Protein AF-E4UAX9-F1 (afdb_monomer)

Sequence (80 aa):
MGGSKADGIVTFGYQSDIFTAKLIPEQLEVTKQSAIKRCQLWGYKNAEPFTGLTSQCENRNQDGYCIESSTKINFQCYDK

Solvent-accessible surface area (backbone atoms only — not comparable to full-atom values): 4439 Å² total; per-residue (Å²): 116,54,64,42,80,89,79,31,34,38,35,46,67,48,78,32,37,77,83,49,58,80,50,54,72,65,49,48,55,55,49,49,55,53,43,24,56,53,23,42,78,73,62,20,73,35,48,45,82,43,68,76,78,42,74,42,74,76,38,61,49,97,88,66,49,67,46,29,30,42,34,38,40,34,28,35,41,44,70,116

Organism: Liberibacter solanacearum (strain CLso-ZC1) (NCBI:txid658172)

Nearest PDB structures (foldseek):
  7bgl-assembly1_1  TM=7.496E-01  e=2.433E-03  Salmonella enterica subsp. enterica serovar Typhimurium str. LT2
  7b5h-assembly1_AK  TM=6.471E-01  e=3.036E+00  Nostoc sp. PCC 7120 = FACHB-418
  3ueb-assembly2_C  TM=3.219E-01  e=4.433E+00  Thermococcus onnurineus NA1

Foldseek 3Di:
DDADLVQQKDKDKDKDFPVRPVVVVVVVVVVLVVSQVVLVVSVFRHKAWDDDWDKAQPDADPVGHRGMIMIMIMIGGDDD

InterPro domains:
  IPR025731 YecR-like lipoprotein [PF13992] (2-77)

Radius of gyration: 14.45 Å; Cα contacts (8 Å, |Δi|>4): 142; chains: 1; bounding box: 36×18×40 Å

Mean predicted aligned error: 7.28 Å

pLDDT: mean 78.13, std 9.69, range [54.97, 90.62]

Secondary structure (DSSP, 8-state):
-EEETTTTEEEEEEEEETTTGGGHHHHHHHHHHHHHHHHHHTT-SEEEE-S--EEEEEEE-TTS-EEEEEEEEEEEEE--

Structure (mmCIF, N/CA/C/O backbone):
data_AF-E4UAX9-F1
#
_entry.id   AF-E4UAX9-F1
#
loop_
_atom_site.group_PDB
_atom_site.id
_atom_site.type_symbol
_atom_site.label_atom_id
_atom_site.label_alt_id
_atom_site.label_comp_id
_atom_site.label_asym_id
_atom_site.label_entity_id
_atom_site.label_seq_id
_atom_site.pdbx_PDB_ins_code
_atom_site.Cartn_x
_atom_site.Cartn_y
_atom_site.Cartn_z
_atom_site.occupancy
_atom_site.B_iso_or_equiv
_atom_site.auth_seq_id
_atom_site.auth_comp_id
_atom_site.auth_asym_id
_atom_site.auth_atom_id
_atom_site.pdbx_PDB_model_num
ATOM 1 N N . MET A 1 1 ? -6.972 2.478 -6.495 1.00 55.66 1 MET A N 1
ATOM 2 C CA . MET A 1 1 ? -7.183 2.058 -5.091 1.00 55.66 1 MET A CA 1
ATOM 3 C C . MET A 1 1 ? -8.345 1.086 -5.063 1.00 55.66 1 MET A C 1
ATOM 5 O O . MET A 1 1 ? -9.429 1.453 -5.501 1.00 55.66 1 MET A O 1
ATOM 9 N N . GLY A 1 2 ? -8.098 -0.147 -4.633 1.00 58.84 2 GLY A N 1
ATOM 10 C CA . GLY A 1 2 ? -9.121 -1.177 -4.442 1.00 58.84 2 GLY A CA 1
ATOM 11 C C . GLY A 1 2 ? -9.311 -1.454 -2.954 1.00 58.84 2 GLY A C 1
ATOM 12 O O . GLY A 1 2 ? -8.528 -0.986 -2.132 1.00 58.84 2 GLY A O 1
ATOM 13 N N . GLY A 1 3 ? -10.347 -2.191 -2.582 1.00 60.22 3 GLY A N 1
ATOM 14 C CA . GLY A 1 3 ? -10.487 -2.644 -1.205 1.00 60.22 3 GLY A CA 1
ATOM 15 C C . GLY A 1 3 ? -11.758 -3.445 -1.000 1.00 60.22 3 GLY A C 1
ATOM 16 O O . GLY A 1 3 ? -12.799 -3.109 -1.564 1.00 60.22 3 GLY A O 1
ATOM 17 N N . SER A 1 4 ? -11.661 -4.495 -0.195 1.00 66.81 4 SER A N 1
ATOM 18 C CA . SER A 1 4 ? -12.800 -5.309 0.202 1.00 66.81 4 SER A CA 1
ATOM 19 C C . SER A 1 4 ? -13.199 -4.924 1.618 1.00 66.81 4 SER A C 1
ATOM 21 O O . SER A 1 4 ? -12.457 -5.159 2.570 1.00 66.81 4 SER A O 1
ATOM 23 N N . LYS A 1 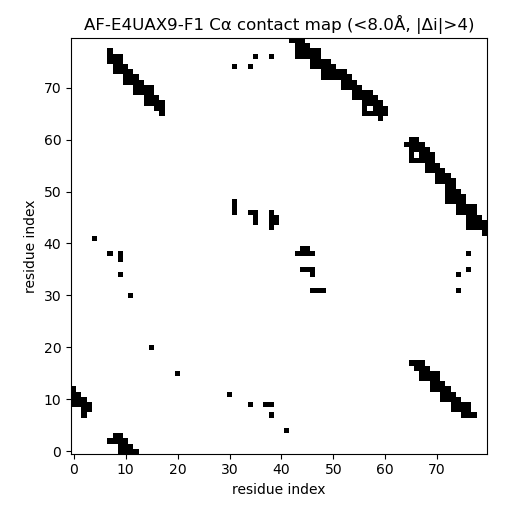5 ? -14.384 -4.321 1.762 1.00 63.47 5 LYS A N 1
ATOM 24 C CA . LYS A 1 5 ? -14.955 -4.004 3.079 1.00 63.47 5 LYS A CA 1
ATOM 25 C C . LYS A 1 5 ? -15.291 -5.276 3.865 1.00 63.47 5 LYS A C 1
ATOM 27 O O . LYS A 1 5 ? -15.239 -5.245 5.088 1.00 63.47 5 LYS A O 1
ATOM 32 N N . ALA A 1 6 ? -15.635 -6.367 3.175 1.00 66.19 6 ALA A N 1
ATOM 33 C CA . ALA A 1 6 ? -15.939 -7.650 3.805 1.00 66.19 6 ALA A CA 1
ATOM 34 C C . ALA A 1 6 ? -14.690 -8.269 4.454 1.00 66.19 6 ALA A C 1
ATOM 36 O O . ALA A 1 6 ? -14.772 -8.743 5.583 1.00 66.19 6 ALA A O 1
ATOM 37 N N . ASP A 1 7 ? -13.540 -8.172 3.779 1.00 67.56 7 ASP A N 1
ATOM 38 C CA . ASP A 1 7 ? -12.256 -8.694 4.271 1.00 67.56 7 ASP A CA 1
ATOM 39 C C . ASP A 1 7 ? -11.475 -7.670 5.115 1.00 67.56 7 ASP A C 1
ATOM 41 O O . ASP A 1 7 ? -10.466 -8.002 5.731 1.00 67.56 7 ASP A O 1
ATOM 45 N N . GLY A 1 8 ? -11.927 -6.410 5.147 1.00 77.06 8 GLY A N 1
ATOM 46 C CA . GLY A 1 8 ? -11.246 -5.316 5.837 1.00 77.06 8 GLY A CA 1
ATOM 47 C C . GLY A 1 8 ? -9.911 -4.947 5.192 1.00 77.06 8 GLY A C 1
ATOM 48 O O . GLY A 1 8 ? -8.990 -4.575 5.901 1.00 77.06 8 GLY A O 1
ATOM 49 N N . ILE A 1 9 ? -9.767 -5.059 3.869 1.00 82.31 9 ILE A N 1
ATOM 50 C CA . ILE A 1 9 ? -8.489 -4.827 3.175 1.00 82.31 9 ILE A CA 1
ATOM 51 C C . ILE A 1 9 ? -8.598 -3.615 2.250 1.00 82.31 9 ILE A C 1
ATOM 53 O O . ILE A 1 9 ? -9.558 -3.486 1.490 1.00 82.31 9 ILE A O 1
ATOM 57 N N . VAL A 1 10 ? -7.593 -2.739 2.275 1.00 83.88 10 VAL A N 1
ATOM 58 C CA . VAL A 1 10 ? -7.433 -1.590 1.378 1.00 83.88 10 VAL A CA 1
ATOM 59 C C . VAL A 1 10 ? -6.130 -1.732 0.596 1.00 83.88 10 VAL A C 1
ATOM 61 O O . VAL A 1 10 ? -5.050 -1.796 1.174 1.00 83.88 10 VAL A O 1
ATOM 64 N N . THR A 1 11 ? -6.220 -1.736 -0.731 1.00 83.12 11 THR A N 1
ATOM 65 C CA . THR A 1 11 ? -5.077 -1.884 -1.637 1.00 83.12 11 THR A CA 1
ATOM 66 C C . THR A 1 11 ? -4.763 -0.568 -2.338 1.00 83.12 11 THR A C 1
ATOM 68 O O . THR A 1 11 ? -5.577 -0.016 -3.095 1.00 83.12 11 THR A O 1
ATOM 71 N N . PHE A 1 12 ? -3.536 -0.099 -2.147 1.00 81.06 12 PHE A N 1
ATOM 72 C CA . PHE A 1 12 ? -2.951 1.028 -2.854 1.00 81.06 12 PHE A CA 1
ATOM 73 C C . PHE A 1 12 ? -1.958 0.508 -3.886 1.00 81.06 12 PHE A C 1
ATOM 75 O O . PHE A 1 12 ? -1.079 -0.282 -3.569 1.00 81.06 12 PHE A O 1
ATOM 82 N N . GLY A 1 13 ? -2.122 0.942 -5.132 1.00 78.44 13 GLY A N 1
ATOM 83 C CA . GLY A 1 13 ? -1.171 0.687 -6.206 1.00 78.44 13 GLY A CA 1
ATOM 84 C C . GLY A 1 13 ? -0.661 2.019 -6.727 1.00 78.44 13 GLY A C 1
ATOM 85 O O . GLY A 1 13 ? -1.477 2.915 -6.957 1.00 78.44 13 GLY A O 1
ATOM 86 N N . TYR A 1 14 ? 0.648 2.145 -6.895 1.00 78.69 14 TYR A N 1
ATOM 87 C CA . TYR A 1 14 ? 1.276 3.277 -7.566 1.00 78.69 14 TYR A CA 1
ATOM 88 C C . TYR A 1 14 ? 2.285 2.771 -8.591 1.00 78.69 14 TYR A C 1
ATOM 90 O O . TYR A 1 14 ? 2.943 1.751 -8.391 1.00 78.69 14 TYR A O 1
ATOM 98 N N . GLN A 1 15 ? 2.368 3.480 -9.710 1.00 79.25 15 GLN A N 1
ATOM 99 C CA . GLN A 1 15 ? 3.414 3.282 -10.702 1.00 79.25 15 GLN A CA 1
ATOM 100 C C . GLN A 1 15 ? 4.539 4.263 -10.397 1.00 79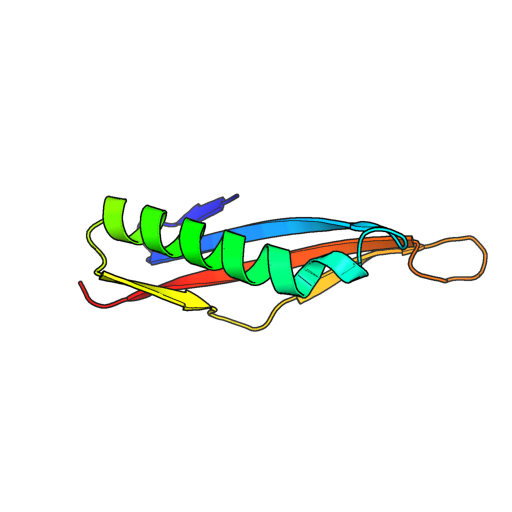.25 15 GLN A C 1
ATOM 102 O O . GLN A 1 15 ? 4.292 5.447 -10.171 1.00 79.25 15 GLN A O 1
ATOM 107 N N . SER A 1 16 ? 5.758 3.750 -10.365 1.00 78.06 16 SER A N 1
ATOM 108 C CA . SER A 1 16 ? 6.977 4.532 -10.240 1.00 78.06 16 SER A CA 1
ATOM 109 C C . SER A 1 16 ? 7.874 4.234 -11.427 1.00 78.06 16 SER A C 1
ATOM 111 O O . SER A 1 16 ? 8.128 3.072 -11.739 1.00 78.06 16 SER A O 1
ATOM 113 N N . ASP A 1 17 ? 8.382 5.275 -12.057 1.00 80.00 17 ASP A N 1
ATOM 114 C CA . ASP A 1 17 ? 9.453 5.190 -13.038 1.00 80.00 17 ASP A CA 1
ATOM 115 C C . ASP A 1 17 ? 10.828 5.377 -12.372 1.00 80.00 17 ASP A C 1
ATOM 117 O O . ASP A 1 17 ? 10.945 5.646 -11.171 1.00 80.00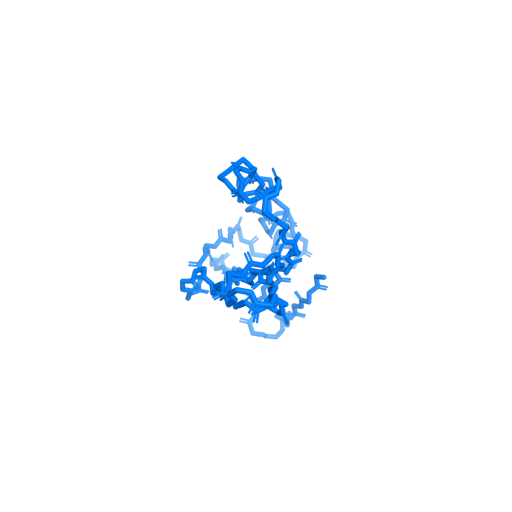 17 ASP A O 1
ATOM 121 N N . ILE A 1 18 ? 11.895 5.255 -13.160 1.00 73.50 18 ILE A N 1
ATOM 122 C CA . ILE A 1 18 ? 13.283 5.455 -12.701 1.00 73.50 18 ILE A CA 1
ATOM 123 C C . ILE A 1 18 ? 13.553 6.828 -12.064 1.00 73.50 18 ILE A C 1
ATOM 125 O O . ILE A 1 18 ? 14.516 6.962 -11.309 1.00 73.50 18 ILE A O 1
ATOM 129 N N . PHE A 1 19 ? 12.717 7.836 -12.320 1.00 71.19 19 PHE A N 1
ATOM 130 C CA . PHE A 1 19 ? 12.854 9.174 -11.743 1.00 71.19 19 PHE A CA 1
ATOM 131 C C . PHE A 1 19 ? 12.050 9.336 -10.444 1.00 71.19 19 PHE A C 1
ATOM 133 O O . PHE A 1 19 ? 12.485 10.032 -9.526 1.00 71.19 19 PHE A O 1
ATOM 140 N N . THR A 1 20 ? 10.902 8.664 -10.329 1.00 67.62 20 THR A N 1
ATOM 141 C CA . THR A 1 20 ? 9.984 8.766 -9.182 1.00 67.62 20 THR A CA 1
ATOM 142 C C . THR A 1 20 ? 10.170 7.670 -8.137 1.00 67.62 20 THR A C 1
ATOM 144 O O . THR A 1 20 ? 9.685 7.820 -7.015 1.00 67.62 20 THR A O 1
ATOM 147 N N . ALA A 1 21 ? 10.946 6.619 -8.425 1.00 63.12 21 ALA A N 1
ATOM 148 C CA . ALA A 1 21 ? 11.244 5.532 -7.486 1.00 6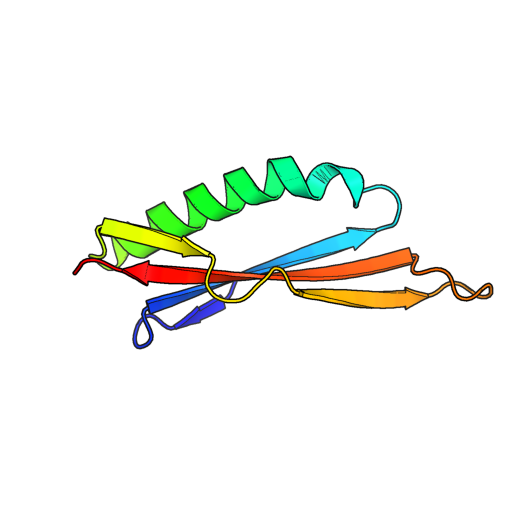3.12 21 ALA A CA 1
ATOM 149 C C . ALA A 1 21 ? 11.849 5.999 -6.141 1.00 63.12 21 ALA A C 1
ATOM 151 O O . ALA A 1 21 ? 11.810 5.273 -5.152 1.00 63.12 21 ALA A O 1
ATOM 152 N N . LYS A 1 22 ? 12.383 7.224 -6.054 1.00 54.97 22 LYS A N 1
ATOM 153 C CA . LYS A 1 22 ? 12.910 7.789 -4.801 1.00 54.97 22 LYS A CA 1
ATOM 154 C C . LYS A 1 22 ? 11.824 8.344 -3.859 1.00 54.97 22 LYS A C 1
ATOM 156 O O . LYS A 1 22 ? 12.091 8.492 -2.671 1.00 54.97 22 LYS A O 1
ATOM 161 N N . LEU A 1 23 ? 10.610 8.622 -4.354 1.00 58.91 23 LEU A N 1
ATOM 162 C CA . LEU A 1 23 ? 9.494 9.195 -3.575 1.00 58.91 23 LEU A CA 1
ATOM 163 C C . LEU A 1 23 ? 8.702 8.165 -2.748 1.00 58.91 23 LEU A C 1
ATOM 165 O O . LEU A 1 23 ? 7.809 8.532 -1.984 1.00 58.91 23 LEU A O 1
ATOM 169 N N . ILE A 1 24 ? 9.049 6.884 -2.864 1.00 64.56 24 ILE A N 1
ATOM 170 C CA . ILE A 1 24 ? 8.328 5.761 -2.255 1.00 64.56 24 ILE A CA 1
ATOM 171 C C . ILE A 1 24 ? 8.142 5.886 -0.723 1.00 64.56 24 ILE A C 1
ATOM 173 O O . ILE A 1 24 ? 7.035 5.612 -0.256 1.00 64.56 24 ILE A O 1
ATOM 177 N N . PRO A 1 25 ? 9.138 6.314 0.088 1.00 62.16 25 PRO A N 1
ATOM 178 C CA . PRO A 1 25 ? 8.979 6.361 1.547 1.00 62.16 25 PRO A CA 1
ATOM 179 C C . PRO A 1 25 ? 7.972 7.417 2.016 1.00 62.16 25 PRO A C 1
ATOM 181 O O . PRO A 1 25 ? 7.198 7.176 2.936 1.00 62.16 25 PRO A O 1
ATOM 184 N N . GLU A 1 26 ? 7.967 8.587 1.379 1.00 67.50 26 GLU A N 1
ATOM 185 C CA . GLU A 1 26 ? 7.057 9.678 1.740 1.00 67.50 26 GLU A CA 1
ATOM 186 C C . GLU A 1 26 ? 5.628 9.367 1.274 1.00 67.50 26 GLU A C 1
ATOM 188 O O . GLU A 1 26 ? 4.655 9.554 2.007 1.00 67.50 26 GLU A O 1
ATOM 193 N N . GLN A 1 27 ? 5.504 8.779 0.080 1.00 70.00 27 GLN A N 1
ATOM 194 C CA . GLN A 1 27 ? 4.227 8.309 -0.450 1.00 70.00 27 GLN A CA 1
ATOM 195 C C . GLN A 1 27 ? 3.627 7.186 0.398 1.00 70.00 27 GLN A C 1
ATOM 197 O O . GLN A 1 27 ? 2.408 7.159 0.576 1.00 70.00 27 GLN A O 1
ATOM 202 N N . LEU A 1 28 ? 4.461 6.310 0.971 1.00 73.62 28 LEU A N 1
ATOM 203 C CA . LEU A 1 28 ? 4.026 5.247 1.874 1.00 73.62 28 LEU A CA 1
ATOM 204 C C . LEU A 1 28 ? 3.248 5.810 3.070 1.00 73.62 28 LEU A C 1
ATOM 206 O O . LEU A 1 28 ? 2.136 5.350 3.342 1.00 73.62 28 LEU A O 1
ATOM 210 N N . GLU A 1 29 ? 3.786 6.831 3.740 1.00 77.00 29 GLU A N 1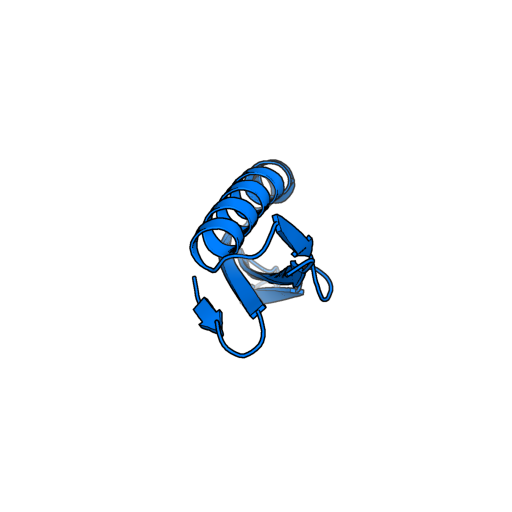
ATOM 211 C CA . GLU A 1 29 ? 3.143 7.437 4.911 1.00 77.00 29 GLU A CA 1
ATOM 212 C C . GLU A 1 29 ? 1.808 8.099 4.535 1.00 77.00 29 GLU A C 1
ATOM 214 O O . GLU A 1 29 ? 0.789 7.890 5.198 1.00 77.00 29 GLU A O 1
ATOM 219 N N . VAL A 1 30 ? 1.759 8.804 3.399 1.00 80.81 30 VAL A N 1
ATOM 220 C CA . VAL A 1 30 ? 0.514 9.395 2.876 1.00 80.81 30 VAL A CA 1
ATOM 221 C C . VAL A 1 30 ? -0.529 8.317 2.544 1.00 80.81 30 VAL A C 1
ATOM 223 O O . VAL A 1 30 ? -1.716 8.470 2.868 1.00 80.81 30 VAL A O 1
ATOM 226 N N . THR A 1 31 ? -0.118 7.196 1.941 1.00 79.81 31 THR A N 1
ATOM 227 C CA . THR A 1 31 ? -1.028 6.068 1.680 1.00 79.81 31 THR A CA 1
ATOM 228 C C . THR A 1 31 ? -1.517 5.400 2.957 1.00 79.81 31 THR A C 1
ATOM 230 O O . THR A 1 31 ? -2.700 5.074 3.037 1.00 79.81 31 THR A O 1
ATOM 233 N N . LYS A 1 32 ? -0.673 5.275 3.985 1.00 82.06 32 LYS A N 1
ATOM 234 C CA . LYS A 1 32 ? -1.070 4.743 5.294 1.00 82.06 32 LYS A CA 1
ATOM 235 C C . LYS A 1 32 ? -2.140 5.614 5.949 1.00 82.06 32 LYS A C 1
ATOM 237 O O . LYS A 1 32 ? -3.178 5.102 6.362 1.00 82.06 32 LYS A O 1
ATOM 242 N N . GLN A 1 33 ? -1.948 6.932 5.974 1.00 86.06 33 GLN A N 1
ATOM 243 C CA . GLN A 1 33 ? -2.949 7.868 6.502 1.00 86.06 33 GLN A CA 1
ATOM 244 C C . GLN A 1 33 ? -4.279 7.779 5.738 1.00 86.06 33 GLN A C 1
ATOM 246 O O . GLN A 1 33 ? -5.361 7.815 6.328 1.00 86.06 33 GLN A O 1
ATOM 251 N N . SER A 1 34 ? -4.210 7.606 4.416 1.00 87.06 34 SER A N 1
ATOM 252 C CA . SER A 1 34 ? -5.394 7.409 3.574 1.00 87.06 34 SER A CA 1
ATOM 253 C C . SER A 1 34 ? -6.098 6.077 3.861 1.00 87.06 34 SER A C 1
ATOM 255 O O . SER A 1 34 ? -7.330 6.030 3.896 1.00 87.06 34 SER A O 1
ATOM 257 N N . ALA A 1 35 ? -5.338 5.005 4.106 1.00 85.38 35 ALA A N 1
ATOM 258 C CA . ALA A 1 35 ? -5.864 3.700 4.494 1.00 85.38 35 ALA A CA 1
ATOM 259 C C . ALA A 1 35 ? -6.596 3.769 5.841 1.00 85.38 35 ALA A C 1
ATOM 261 O O . ALA A 1 35 ? -7.742 3.333 5.929 1.00 85.38 35 ALA A O 1
ATOM 262 N N . ILE A 1 36 ? -5.983 4.395 6.853 1.00 86.75 36 ILE A N 1
ATOM 263 C CA . ILE A 1 36 ? -6.572 4.584 8.188 1.00 86.75 36 ILE A CA 1
ATOM 264 C C . ILE A 1 36 ? -7.903 5.328 8.085 1.00 86.75 36 ILE A C 1
ATOM 266 O O . ILE A 1 36 ? -8.915 4.834 8.579 1.00 86.75 36 ILE A O 1
ATOM 270 N N . LYS A 1 37 ? -7.944 6.463 7.373 1.00 87.62 37 LYS A N 1
ATOM 271 C CA . LYS A 1 37 ? -9.190 7.222 7.164 1.00 87.62 37 LYS A CA 1
ATOM 272 C C . LYS A 1 37 ? -10.284 6.368 6.525 1.00 87.62 37 LYS A C 1
ATOM 274 O O . LYS A 1 37 ? -11.446 6.450 6.915 1.00 87.62 37 LYS A O 1
ATOM 279 N N . ARG A 1 38 ? -9.929 5.526 5.551 1.00 85.75 38 ARG A N 1
ATOM 280 C CA . ARG A 1 38 ? -10.892 4.645 4.880 1.00 85.75 38 ARG A CA 1
ATOM 281 C C . ARG A 1 38 ? -11.398 3.528 5.794 1.00 85.75 38 ARG A C 1
ATOM 283 O O . ARG A 1 38 ? -12.594 3.255 5.787 1.00 85.75 38 ARG A O 1
ATOM 290 N N . CYS A 1 39 ? -10.525 2.945 6.609 1.00 86.06 39 CYS A N 1
ATOM 291 C CA . CYS A 1 39 ? -10.898 1.966 7.629 1.00 86.06 39 CYS A CA 1
ATOM 292 C C . CYS A 1 39 ? -11.811 2.582 8.706 1.00 86.06 39 CYS A C 1
ATOM 294 O O . CYS A 1 39 ? -12.824 1.980 9.060 1.00 86.06 39 CYS A O 1
ATOM 296 N N . GLN A 1 40 ? -11.535 3.817 9.139 1.00 86.12 40 GLN A N 1
ATOM 297 C CA . GLN A 1 40 ? -12.380 4.570 10.075 1.00 86.12 40 GLN A CA 1
ATOM 298 C C . GLN A 1 40 ? -13.783 4.829 9.522 1.00 86.12 40 GLN A C 1
ATOM 300 O O . GLN A 1 40 ? -14.768 4.620 10.226 1.00 86.12 40 GLN A O 1
ATOM 305 N N . LEU A 1 41 ? -13.903 5.175 8.236 1.00 86.25 41 LEU A N 1
ATOM 306 C CA . LEU A 1 41 ? -15.206 5.292 7.562 1.00 86.25 41 LEU A CA 1
ATOM 307 C C . LEU A 1 41 ? -15.984 3.965 7.511 1.00 86.25 41 LEU A C 1
ATOM 309 O O . LEU A 1 41 ? -17.202 3.966 7.341 1.00 86.25 41 LEU A O 1
ATOM 313 N N . TRP A 1 42 ? -15.301 2.827 7.631 1.00 85.31 42 TRP A N 1
ATOM 314 C CA . TRP A 1 42 ? -15.924 1.504 7.695 1.00 85.31 42 TRP A CA 1
ATOM 315 C C . TRP A 1 42 ? -16.229 1.035 9.124 1.00 85.31 42 TRP A C 1
ATOM 317 O O . TRP A 1 42 ? -16.869 -0.007 9.272 1.00 85.31 42 TRP A O 1
ATOM 327 N N . GLY A 1 43 ? -15.831 1.804 10.142 1.00 83.69 43 GLY A N 1
ATOM 328 C CA . GLY A 1 43 ? -16.038 1.491 11.557 1.00 83.69 43 GLY A CA 1
ATOM 329 C C . GLY A 1 43 ? -14.878 0.753 12.232 1.00 83.69 43 GLY A C 1
ATOM 330 O O . GLY A 1 43 ? -15.052 0.277 13.345 1.00 83.69 43 GLY A O 1
ATOM 331 N N . TYR A 1 44 ? -13.717 0.643 11.584 1.00 84.44 44 TYR A N 1
ATOM 332 C CA . TYR A 1 44 ? -12.498 0.086 12.184 1.00 84.44 44 TYR A CA 1
ATOM 333 C C . TYR A 1 44 ? -11.659 1.202 12.811 1.00 84.44 44 TYR A C 1
ATOM 335 O O . TYR A 1 44 ? -11.634 2.314 12.282 1.00 84.44 44 TYR A O 1
ATOM 343 N N . LYS A 1 45 ? -10.928 0.937 13.898 1.00 81.25 45 LYS A N 1
ATOM 344 C CA . LYS A 1 45 ? -10.119 1.995 14.533 1.00 81.25 45 LYS A CA 1
ATOM 345 C C . LYS A 1 45 ? -8.857 2.331 13.748 1.00 81.25 45 LYS A C 1
ATOM 347 O O . LYS A 1 45 ? -8.510 3.508 13.650 1.00 81.25 45 LYS A O 1
ATOM 352 N N . ASN A 1 46 ? -8.183 1.319 13.198 1.00 81.94 46 ASN A N 1
ATOM 353 C CA . ASN A 1 46 ? -6.865 1.472 12.585 1.00 81.94 46 ASN A CA 1
ATOM 354 C C . ASN A 1 46 ? -6.678 0.593 11.343 1.00 81.94 46 ASN A C 1
ATOM 356 O O . ASN A 1 46 ? -7.492 -0.282 11.040 1.00 81.94 46 ASN A O 1
ATOM 360 N N . ALA A 1 47 ? -5.589 0.865 10.622 1.00 84.44 47 ALA A N 1
ATOM 361 C CA . ALA A 1 47 ? -5.141 0.108 9.463 1.00 84.44 47 ALA A CA 1
ATOM 362 C C . ALA A 1 47 ? -3.641 -0.174 9.583 1.00 84.44 47 ALA A C 1
ATOM 364 O O . ALA A 1 47 ? -2.854 0.746 9.813 1.00 84.44 47 ALA A O 1
ATOM 365 N N . GLU A 1 48 ? -3.249 -1.426 9.394 1.00 82.75 48 GLU A N 1
ATOM 366 C CA . GLU A 1 48 ? -1.854 -1.857 9.395 1.00 82.75 48 GLU A CA 1
ATOM 367 C C . GLU A 1 48 ? -1.478 -2.419 8.024 1.00 82.75 48 GLU A C 1
ATOM 369 O O . GLU A 1 48 ? -2.309 -3.056 7.378 1.00 82.75 48 GLU A O 1
ATOM 374 N N . PRO A 1 49 ? -0.254 -2.174 7.527 1.00 77.00 49 PRO A N 1
ATOM 375 C CA . PRO A 1 49 ? 0.198 -2.773 6.280 1.00 77.00 49 PRO A CA 1
ATOM 376 C C . PRO A 1 49 ? 0.222 -4.297 6.434 1.00 77.00 49 PRO A C 1
ATOM 378 O O . PRO A 1 49 ? 0.914 -4.839 7.294 1.00 77.00 49 PRO A O 1
ATOM 381 N N . PHE A 1 50 ? -0.549 -4.984 5.599 1.00 70.69 50 PHE A N 1
ATOM 382 C CA . PHE A 1 50 ? -0.699 -6.431 5.621 1.00 70.69 50 PHE A CA 1
ATOM 383 C C . PHE A 1 50 ? -0.139 -6.991 4.327 1.00 70.69 50 PHE A C 1
ATOM 385 O O . PHE A 1 50 ? -0.569 -6.592 3.256 1.00 70.69 50 PHE A O 1
ATOM 392 N N . THR A 1 51 ? 0.808 -7.917 4.447 1.00 59.56 51 THR A N 1
ATOM 393 C CA . THR A 1 51 ? 1.660 -8.437 3.372 1.00 59.56 51 THR A CA 1
ATOM 394 C C . THR A 1 51 ? 2.548 -7.379 2.700 1.00 59.56 51 THR A C 1
ATOM 396 O O . THR A 1 51 ? 2.118 -6.296 2.309 1.00 59.56 51 THR A O 1
ATOM 399 N N . GLY A 1 52 ? 3.843 -7.690 2.637 1.00 62.78 52 GLY A N 1
ATOM 400 C CA . GLY A 1 52 ? 4.911 -6.774 2.258 1.00 62.78 52 GLY A CA 1
ATOM 401 C C . GLY A 1 52 ? 4.682 -6.064 0.924 1.00 62.78 52 GLY A C 1
ATOM 402 O O . GLY A 1 52 ? 4.072 -6.592 -0.008 1.00 62.78 52 GLY A O 1
ATOM 403 N N . LEU A 1 53 ? 5.209 -4.844 0.853 1.00 70.38 53 LEU A N 1
ATOM 404 C CA . LEU A 1 53 ? 5.266 -4.009 -0.340 1.00 70.38 53 LEU A CA 1
ATOM 405 C C . LEU A 1 53 ? 5.728 -4.850 -1.540 1.00 70.38 53 LEU A C 1
ATOM 407 O O . LEU A 1 53 ? 6.859 -5.330 -1.577 1.00 70.38 53 LEU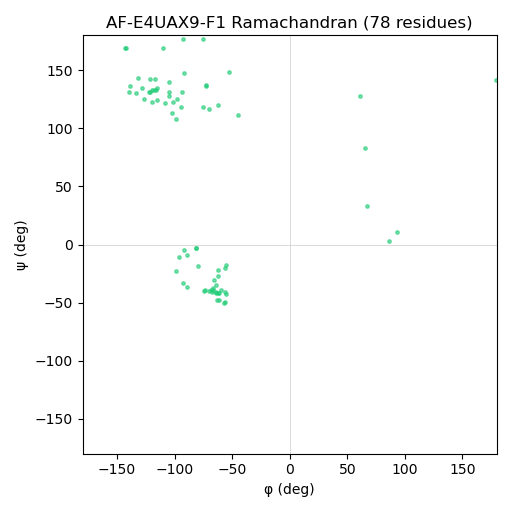 A O 1
ATOM 411 N N . THR A 1 54 ? 4.827 -5.074 -2.496 1.00 76.25 54 THR A N 1
ATOM 412 C CA . THR A 1 54 ? 5.112 -5.889 -3.679 1.00 76.25 54 THR A CA 1
ATOM 413 C C . THR A 1 54 ? 5.436 -4.949 -4.822 1.00 76.25 54 THR A C 1
ATOM 415 O O . THR A 1 54 ? 4.542 -4.266 -5.315 1.00 76.25 54 THR A O 1
ATOM 418 N N . SER A 1 55 ? 6.704 -4.897 -5.222 1.00 78.19 55 SER A N 1
ATOM 419 C CA . SER A 1 55 ? 7.148 -4.135 -6.389 1.00 78.19 55 SER A CA 1
ATOM 420 C C . SER A 1 55 ? 7.368 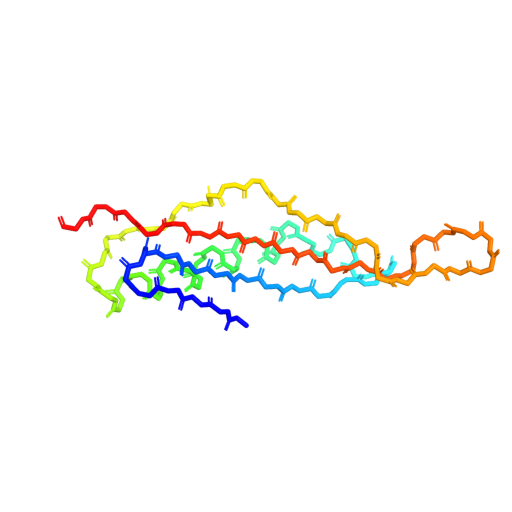-5.082 -7.563 1.00 78.19 55 SER A C 1
ATOM 422 O O . SER A 1 55 ? 8.130 -6.045 -7.461 1.00 78.19 55 SER A O 1
ATOM 424 N N . GLN A 1 56 ? 6.667 -4.830 -8.663 1.00 85.44 56 GLN A N 1
ATOM 425 C CA . GLN A 1 56 ? 6.770 -5.578 -9.906 1.00 85.44 56 GLN A CA 1
ATOM 426 C C . GLN A 1 56 ? 7.254 -4.647 -11.012 1.00 85.44 56 GLN A C 1
ATOM 428 O O . GLN A 1 56 ? 6.745 -3.543 -11.169 1.00 85.44 56 GLN A O 1
ATOM 433 N N . CYS A 1 57 ? 8.23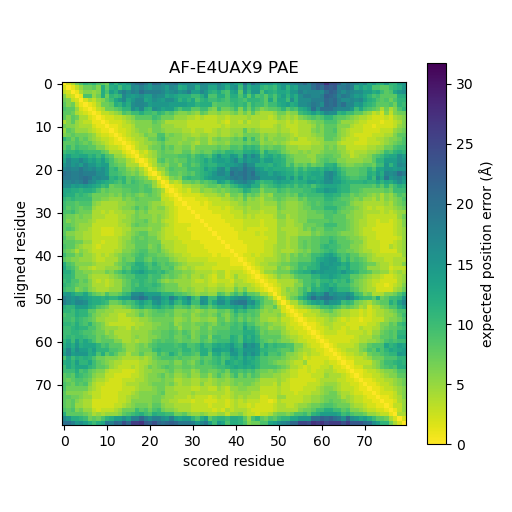5 -5.097 -11.791 1.00 87.25 57 CYS A N 1
ATOM 434 C CA . CYS A 1 57 ? 8.673 -4.362 -12.969 1.00 87.25 57 CYS A CA 1
ATOM 435 C C . CYS A 1 57 ? 7.650 -4.532 -14.096 1.00 87.25 57 CYS A C 1
ATOM 437 O O . CYS A 1 57 ? 7.441 -5.655 -14.555 1.00 87.25 57 CYS A O 1
ATOM 439 N N . GLU A 1 58 ? 7.054 -3.431 -14.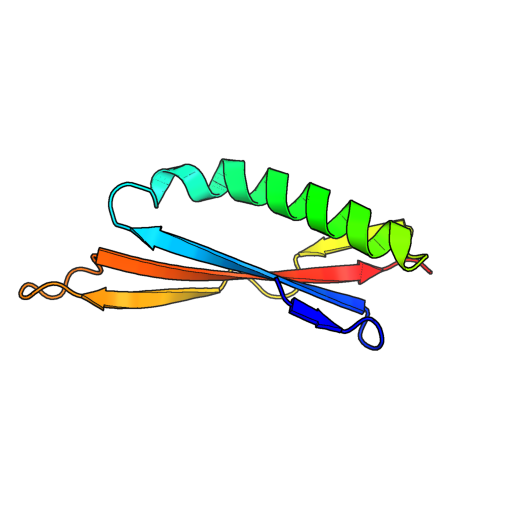541 1.00 88.69 58 GLU A N 1
ATOM 440 C CA . GLU A 1 58 ? 6.085 -3.411 -15.641 1.00 88.69 58 GLU A CA 1
ATOM 441 C C . GLU A 1 58 ? 6.788 -3.224 -16.985 1.00 88.69 58 GLU A C 1
ATOM 443 O O . GLU A 1 58 ? 6.396 -3.829 -17.981 1.00 88.69 58 GLU A O 1
ATOM 448 N N . ASN A 1 59 ? 7.856 -2.419 -17.019 1.00 87.31 59 ASN A N 1
ATOM 449 C CA . ASN A 1 59 ? 8.540 -2.090 -18.263 1.00 87.31 59 ASN A CA 1
ATOM 450 C C . ASN A 1 59 ? 10.063 -2.091 -18.103 1.00 87.31 59 ASN A C 1
ATOM 452 O O . ASN A 1 59 ? 10.605 -1.555 -17.131 1.00 87.31 59 ASN A O 1
ATOM 456 N N . ARG A 1 60 ? 10.757 -2.682 -19.080 1.00 90.62 60 ARG A N 1
ATOM 457 C CA . ARG A 1 60 ? 12.222 -2.758 -19.139 1.00 90.62 60 ARG A CA 1
ATOM 458 C C . ARG A 1 60 ? 12.730 -2.101 -20.416 1.00 90.62 60 ARG A C 1
ATOM 460 O O . ARG A 1 60 ? 12.113 -2.239 -21.468 1.00 90.62 60 ARG A O 1
ATOM 467 N N . ASN A 1 61 ? 13.861 -1.406 -20.333 1.00 88.31 61 ASN A N 1
ATOM 468 C CA . ASN A 1 61 ? 14.532 -0.882 -21.520 1.00 88.31 61 ASN A CA 1
ATOM 469 C C . ASN A 1 61 ? 15.259 -2.000 -22.298 1.00 88.31 61 ASN A C 1
ATOM 471 O O . ASN A 1 61 ? 15.297 -3.156 -21.873 1.00 88.31 61 ASN A O 1
ATOM 475 N N . GLN A 1 62 ? 15.852 -1.644 -23.441 1.00 89.38 62 GLN A N 1
ATOM 476 C CA . GLN A 1 62 ? 16.578 -2.583 -24.310 1.00 89.38 62 GLN A CA 1
ATOM 477 C C . GLN A 1 62 ? 17.797 -3.226 -23.624 1.00 89.38 62 GLN A C 1
ATOM 479 O O . GLN A 1 62 ? 18.139 -4.362 -23.937 1.00 89.38 62 GLN A O 1
ATOM 484 N N . ASP A 1 63 ? 18.394 -2.540 -22.647 1.00 89.38 63 ASP A N 1
ATOM 485 C CA . ASP A 1 63 ? 19.499 -3.039 -21.818 1.00 89.38 63 ASP A CA 1
ATOM 486 C C . ASP A 1 63 ? 19.032 -3.934 -20.649 1.00 89.38 63 ASP A C 1
ATOM 488 O O . ASP A 1 63 ? 19.846 -4.461 -19.892 1.00 89.38 63 ASP A O 1
ATOM 492 N N . GLY A 1 64 ? 17.718 -4.116 -20.475 1.00 84.31 64 GLY A N 1
ATOM 493 C CA . GLY A 1 64 ? 17.125 -4.959 -19.436 1.00 84.31 64 GLY A CA 1
ATOM 494 C C . GLY A 1 64 ? 16.905 -4.278 -18.080 1.00 84.31 64 GLY A C 1
ATOM 495 O O . GLY A 1 64 ? 16.418 -4.934 -17.153 1.00 84.31 64 GLY A O 1
ATOM 496 N N . TYR A 1 65 ? 17.196 -2.982 -17.947 1.00 86.12 65 TYR A N 1
ATOM 497 C CA . TYR A 1 65 ? 16.895 -2.200 -16.747 1.00 86.12 65 TYR A CA 1
ATOM 498 C C . TYR A 1 65 ? 15.403 -1.914 -16.631 1.00 86.12 65 TYR A C 1
ATOM 500 O O . TYR A 1 65 ? 14.748 -1.538 -17.603 1.00 86.12 65 TYR A O 1
ATOM 508 N N . CYS A 1 66 ? 14.871 -2.051 -15.416 1.00 84.81 66 CYS A N 1
ATOM 509 C CA . CYS A 1 66 ? 13.493 -1.689 -15.133 1.00 84.81 66 CYS A CA 1
ATOM 510 C C . CYS A 1 66 ? 13.323 -0.168 -15.175 1.00 84.81 66 CYS A C 1
ATOM 512 O O . CYS A 1 66 ? 13.927 0.536 -14.368 1.00 84.81 66 CYS A O 1
ATOM 514 N N . ILE A 1 67 ? 12.509 0.319 -16.110 1.00 88.94 67 ILE A N 1
ATOM 515 C CA . ILE A 1 67 ? 12.205 1.746 -16.269 1.00 88.94 67 ILE A CA 1
ATOM 516 C C . ILE A 1 67 ? 10.872 2.135 -15.636 1.00 88.94 67 ILE A C 1
ATOM 518 O O . ILE A 1 67 ? 10.696 3.295 -15.279 1.00 88.94 67 ILE A O 1
ATOM 522 N N . GLU A 1 68 ? 9.973 1.166 -15.453 1.00 87.75 68 GLU A N 1
ATOM 523 C CA . GLU A 1 68 ? 8.672 1.356 -14.818 1.00 87.75 68 GLU A CA 1
ATOM 524 C C . GLU A 1 68 ? 8.360 0.173 -13.905 1.00 87.75 68 GLU A C 1
ATOM 526 O O . GLU A 1 68 ? 8.480 -0.988 -14.299 1.00 87.75 68 GLU A O 1
ATOM 531 N N . SER A 1 69 ? 7.955 0.466 -12.675 1.00 85.62 69 SER A N 1
ATOM 532 C CA . SER A 1 69 ? 7.572 -0.518 -11.668 1.00 85.62 69 SER A CA 1
ATOM 533 C C . SER A 1 69 ? 6.203 -0.184 -11.090 1.00 85.62 69 SER A C 1
ATOM 535 O O . SER A 1 69 ? 5.938 0.955 -10.715 1.00 85.62 69 SER A O 1
ATOM 537 N N . SER A 1 70 ? 5.338 -1.185 -10.969 1.00 85.19 70 SER A N 1
ATOM 538 C CA . SER A 1 70 ? 4.099 -1.102 -10.210 1.00 85.19 70 SER A CA 1
ATOM 539 C C . SER A 1 70 ? 4.349 -1.623 -8.806 1.00 85.19 70 SER A C 1
ATOM 541 O O . SER A 1 70 ? 4.694 -2.788 -8.610 1.00 85.19 70 SER A O 1
ATOM 543 N N . THR A 1 71 ? 4.155 -0.762 -7.815 1.00 82.56 71 THR A N 1
ATOM 544 C CA . THR A 1 71 ? 4.196 -1.170 -6.418 1.00 82.56 71 THR A CA 1
ATOM 545 C C . THR A 1 71 ? 2.792 -1.228 -5.850 1.00 82.56 71 THR A C 1
ATOM 547 O O . THR A 1 71 ? 2.003 -0.290 -5.979 1.00 82.56 71 THR A O 1
ATOM 550 N N . LYS A 1 72 ? 2.483 -2.342 -5.189 1.00 84.12 72 LYS A N 1
ATOM 551 C CA . LYS A 1 72 ? 1.221 -2.575 -4.496 1.00 84.12 72 LYS A CA 1
ATOM 552 C C . LYS A 1 72 ? 1.472 -2.729 -3.006 1.00 84.12 72 LYS A C 1
ATOM 554 O O . LYS A 1 72 ? 2.348 -3.480 -2.578 1.00 84.12 72 LYS A O 1
ATOM 559 N N . ILE A 1 73 ? 0.667 -2.022 -2.228 1.00 82.69 73 ILE A N 1
ATOM 560 C CA . ILE A 1 73 ? 0.666 -2.051 -0.772 1.00 82.69 73 ILE A CA 1
ATOM 561 C C . ILE A 1 73 ? -0.748 -2.353 -0.319 1.00 82.69 73 ILE A C 1
ATOM 563 O O . ILE A 1 73 ? -1.696 -1.659 -0.694 1.00 82.69 73 ILE A O 1
ATOM 567 N N . ASN A 1 74 ? -0.884 -3.388 0.495 1.00 84.12 74 ASN A N 1
ATOM 568 C CA . ASN A 1 74 ? -2.151 -3.749 1.096 1.00 84.12 74 ASN A CA 1
ATOM 569 C C . ASN A 1 74 ? -2.136 -3.332 2.565 1.00 84.12 74 ASN A C 1
ATOM 571 O O . ASN A 1 74 ? -1.130 -3.464 3.257 1.00 84.12 74 ASN A O 1
ATOM 575 N N . PHE A 1 75 ? -3.262 -2.818 3.033 1.00 85.69 75 PHE A N 1
ATOM 576 C CA . PHE A 1 75 ? -3.498 -2.464 4.422 1.00 85.69 75 PHE A CA 1
ATOM 577 C C . PHE A 1 75 ? -4.697 -3.260 4.916 1.00 85.69 75 PHE A C 1
ATOM 579 O O . PHE A 1 75 ? -5.732 -3.277 4.256 1.00 85.69 75 PHE A O 1
ATOM 586 N N . GLN A 1 76 ? -4.566 -3.903 6.066 1.00 85.88 76 GLN A N 1
ATOM 587 C CA . GLN A 1 76 ? -5.657 -4.562 6.760 1.00 85.88 76 GLN A CA 1
ATOM 588 C C . GLN A 1 76 ? -6.185 -3.638 7.858 1.00 85.88 76 GLN A C 1
ATOM 590 O O . GLN A 1 76 ? -5.439 -3.158 8.709 1.00 85.88 76 GLN A O 1
ATOM 595 N N . CYS A 1 77 ? -7.484 -3.377 7.824 1.00 86.94 77 CYS A N 1
ATOM 596 C CA . CYS A 1 77 ? -8.224 -2.737 8.893 1.00 86.94 77 CYS A CA 1
ATOM 597 C C . CYS A 1 77 ? -8.382 -3.721 10.063 1.00 86.94 77 CYS A C 1
ATOM 599 O O . CYS A 1 77 ? -8.729 -4.885 9.853 1.00 86.94 77 CYS A O 1
ATOM 601 N N . TYR A 1 78 ? -8.189 -3.255 11.294 1.00 80.38 78 TYR A N 1
ATOM 602 C CA . TYR A 1 78 ? -8.326 -4.069 12.507 1.00 80.38 78 TYR A CA 1
ATOM 603 C C . TYR A 1 78 ? -8.953 -3.259 13.654 1.00 80.38 78 TYR A C 1
ATOM 605 O O . TYR A 1 78 ? -9.107 -2.039 13.547 1.00 80.38 78 TYR A O 1
ATOM 613 N N . ASP A 1 79 ? -9.325 -3.961 14.734 1.00 67.31 79 ASP A N 1
ATOM 614 C CA . ASP A 1 79 ? -9.968 -3.410 15.941 1.00 67.31 79 ASP A CA 1
ATOM 615 C C . ASP A 1 79 ? -11.378 -2.833 15.658 1.00 67.31 79 ASP A C 1
ATOM 617 O O . ASP A 1 79 ? -11.548 -1.635 15.414 1.00 67.31 79 ASP A O 1
ATOM 621 N N . LYS A 1 80 ? -12.387 -3.717 15.631 1.00 58.44 80 LYS A N 1
ATOM 622 C CA . LYS A 1 80 ? -13.805 -3.413 15.364 1.00 58.44 80 LYS A CA 1
ATOM 623 C C . LYS A 1 80 ? -14.641 -3.523 16.636 1.00 58.44 80 LYS A C 1
ATOM 625 O O . LYS A 1 80 ? -14.335 -4.428 17.441 1.00 58.44 80 LYS A O 1
#